Protein AF-R6K183-F1 (afdb_monomer)

Secondary structure (DSSP, 8-state):
-PPPEEEEEPTTT--EEEEEE--SHHHHHHHHH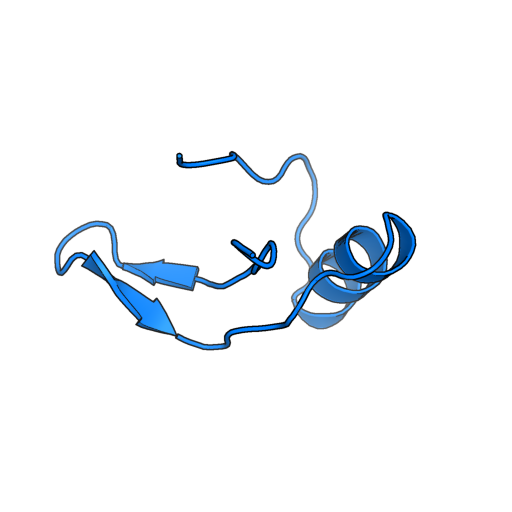HHT--SPPPP--

Foldseek 3Di:
DDWDWDFDADPVPRDTPPIDTDPDPVVVVVVCVVVVNDDDDDDDD

Mean predicted aligned error: 3.11 Å

Structure (mmCIF, N/CA/C/O backbone):
data_AF-R6K183-F1
#
_entry.id   AF-R6K183-F1
#
loop_
_atom_site.group_PDB
_atom_site.id
_atom_site.type_symbol
_atom_site.label_atom_id
_atom_site.label_alt_id
_atom_site.label_comp_id
_atom_site.label_asym_id
_atom_site.label_entity_id
_atom_site.label_seq_id
_atom_site.pdbx_PDB_ins_code
_atom_site.Cartn_x
_atom_site.Cartn_y
_atom_site.Cartn_z
_atom_site.occupancy
_atom_site.B_iso_or_equiv
_atom_site.auth_seq_id
_atom_site.auth_comp_id
_atom_site.auth_asym_id
_atom_site.auth_atom_id
_atom_site.pdbx_PDB_model_num
ATOM 1 N N . MET A 1 1 ? -3.695 -18.599 -9.096 1.00 54.06 1 MET A N 1
ATOM 2 C CA . MET A 1 1 ? -2.674 -17.596 -8.721 1.00 54.06 1 MET A CA 1
ATOM 3 C C . MET A 1 1 ? 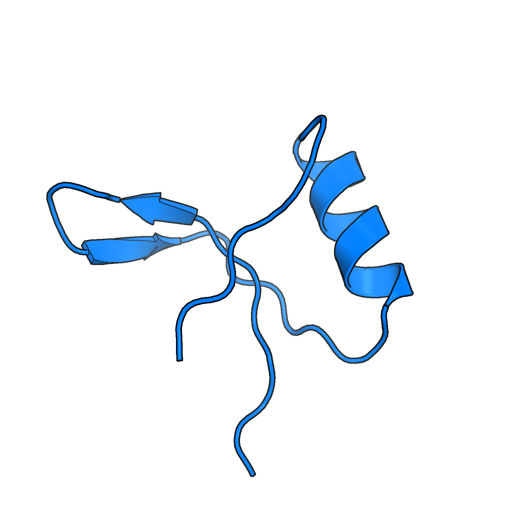-3.359 -16.564 -7.857 1.00 54.06 1 MET A C 1
ATOM 5 O O . MET A 1 1 ? -4.377 -16.050 -8.299 1.00 54.06 1 MET A O 1
ATOM 9 N N . ASN A 1 2 ? -2.855 -16.307 -6.651 1.00 77.81 2 ASN A N 1
ATOM 10 C CA . ASN A 1 2 ? -3.314 -15.169 -5.861 1.00 77.81 2 ASN A CA 1
ATOM 11 C C . ASN A 1 2 ? -2.490 -13.951 -6.300 1.00 77.81 2 ASN A C 1
ATOM 13 O O . ASN A 1 2 ? -1.261 -14.038 -6.328 1.00 77.81 2 ASN A O 1
ATOM 17 N N . VAL A 1 3 ? -3.147 -12.875 -6.728 1.00 84.12 3 VAL A N 1
ATOM 18 C CA . VAL A 1 3 ? -2.476 -11.636 -7.147 1.00 84.12 3 VAL A CA 1
ATOM 19 C C . VAL A 1 3 ? -2.512 -10.648 -5.981 1.00 84.12 3 VAL A C 1
ATOM 21 O O . VAL A 1 3 ? -3.591 -10.432 -5.431 1.00 84.12 3 VAL A O 1
ATOM 24 N N . PRO A 1 4 ? -1.375 -10.064 -5.566 1.00 90.62 4 PRO A N 1
ATOM 25 C CA . PRO A 1 4 ? -1.376 -9.073 -4.498 1.00 90.62 4 PRO A CA 1
ATOM 26 C C . PRO A 1 4 ? -2.186 -7.835 -4.898 1.00 90.62 4 PRO A C 1
ATOM 28 O O . PRO A 1 4 ? -2.130 -7.378 -6.044 1.00 90.62 4 PRO A O 1
ATOM 31 N N . MET A 1 5 ? -2.921 -7.284 -3.936 1.00 93.75 5 MET A N 1
ATOM 32 C CA . MET A 1 5 ? -3.728 -6.077 -4.094 1.00 93.75 5 MET A CA 1
ATOM 33 C C . MET A 1 5 ? -3.454 -5.124 -2.934 1.00 93.75 5 MET A C 1
ATOM 35 O O . MET A 1 5 ? -3.208 -5.571 -1.815 1.00 93.75 5 MET A O 1
ATOM 39 N N . ALA A 1 6 ? -3.514 -3.826 -3.209 1.00 94.75 6 ALA A N 1
ATOM 40 C CA . ALA A 1 6 ? -3.604 -2.780 -2.199 1.00 94.75 6 ALA A CA 1
ATOM 41 C C . ALA A 1 6 ? -4.980 -2.119 -2.306 1.00 94.75 6 ALA A C 1
ATOM 43 O O . ALA A 1 6 ? -5.537 -2.037 -3.398 1.00 94.75 6 ALA A O 1
ATOM 44 N N . GLY A 1 7 ? -5.534 -1.677 -1.187 1.00 94.81 7 GLY A N 1
ATOM 45 C CA . GLY A 1 7 ? -6.820 -0.993 -1.126 1.00 94.81 7 GLY A CA 1
ATOM 46 C C . GLY A 1 7 ? -7.113 -0.563 0.303 1.00 94.81 7 GLY A C 1
ATOM 47 O O . GLY A 1 7 ? -6.392 -0.944 1.230 1.00 94.81 7 GLY A O 1
ATOM 48 N N . PHE A 1 8 ? -8.169 0.218 0.489 1.00 95.06 8 PHE A N 1
ATOM 49 C CA . PHE A 1 8 ? -8.585 0.654 1.817 1.00 95.06 8 PHE A CA 1
ATOM 50 C C . PHE A 1 8 ? -9.652 -0.279 2.352 1.00 95.06 8 PHE A C 1
ATOM 52 O O . PHE A 1 8 ? -10.714 -0.427 1.752 1.00 95.06 8 PHE A O 1
ATOM 59 N N . LYS A 1 9 ? -9.357 -0.906 3.489 1.00 94.00 9 LYS A N 1
ATOM 60 C CA . LYS A 1 9 ? -10.313 -1.719 4.228 1.00 94.00 9 LYS A CA 1
ATOM 61 C C . LYS A 1 9 ? -10.973 -0.860 5.297 1.00 94.00 9 LYS A C 1
ATOM 63 O O . LYS A 1 9 ? -10.303 -0.352 6.193 1.00 94.00 9 LYS A O 1
ATOM 68 N N . ASP A 1 10 ? -12.289 -0.743 5.228 1.00 96.00 10 ASP A N 1
ATOM 69 C CA . ASP A 1 10 ? -13.086 -0.232 6.335 1.00 96.00 10 ASP A CA 1
ATOM 70 C C . ASP A 1 10 ? -12.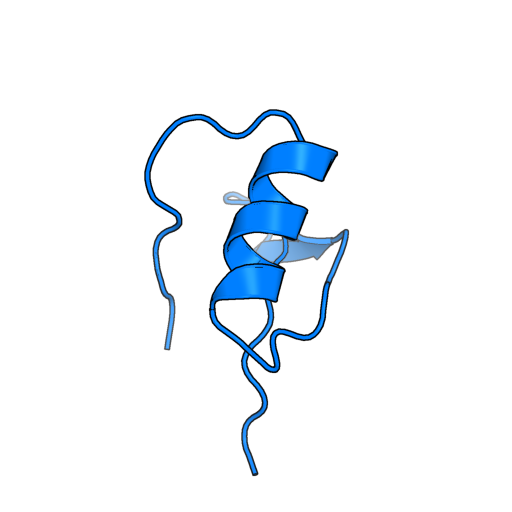983 -1.216 7.511 1.00 96.00 10 ASP A C 1
ATOM 72 O O . ASP A 1 10 ? -13.346 -2.390 7.402 1.00 96.00 10 ASP A O 1
ATOM 76 N N . ILE A 1 11 ? -12.476 -0.740 8.646 1.00 93.88 11 ILE A N 1
ATOM 77 C CA . ILE A 1 11 ? -12.219 -1.570 9.830 1.00 93.88 11 ILE A CA 1
ATOM 78 C C . ILE A 1 11 ? -13.497 -2.037 10.544 1.00 93.88 11 ILE A C 1
ATOM 80 O O . ILE A 1 11 ? -13.447 -2.986 11.323 1.00 93.88 11 ILE A O 1
ATOM 84 N N . HIS A 1 12 ? -14.633 -1.385 10.302 1.00 96.94 12 HIS A N 1
ATOM 85 C CA . HIS A 1 12 ? -15.920 -1.710 10.909 1.00 96.94 12 HIS A CA 1
ATOM 86 C C . HIS A 1 12 ? -16.745 -2.645 10.025 1.00 96.94 12 HIS A C 1
ATOM 88 O O . HIS A 1 12 ? -17.414 -3.540 10.540 1.00 96.94 12 HIS A O 1
ATOM 94 N N . THR A 1 13 ? -16.711 -2.442 8.705 1.00 97.50 13 THR A N 1
ATOM 95 C CA . THR A 1 13 ? -17.539 -3.204 7.753 1.00 97.50 13 THR A CA 1
ATOM 96 C C . THR A 1 13 ? -16.771 -4.291 7.004 1.00 97.50 13 THR A C 1
ATOM 98 O O . THR A 1 13 ? -17.382 -5.201 6.447 1.00 97.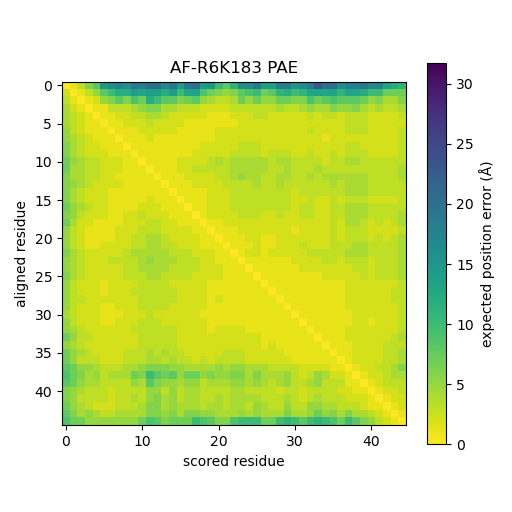50 13 THR A O 1
ATOM 101 N N . GLY A 1 14 ? -15.439 -4.208 6.966 1.00 94.62 14 GLY A N 1
ATOM 102 C CA . GLY A 1 14 ? -14.579 -5.082 6.168 1.00 94.62 14 GLY A CA 1
ATOM 103 C C . GLY A 1 14 ? -14.633 -4.808 4.663 1.00 94.62 14 GLY A C 1
ATOM 104 O O . GLY A 1 14 ? -13.987 -5.525 3.898 1.00 94.62 14 GLY A O 1
ATOM 105 N N . LYS A 1 15 ? -15.391 -3.796 4.220 1.00 95.94 15 LYS A N 1
ATOM 106 C CA . LYS A 1 15 ? -15.476 -3.413 2.809 1.00 95.94 15 LYS A CA 1
ATOM 107 C C . LYS A 1 15 ? -14.116 -2.912 2.330 1.00 95.94 15 LYS A C 1
ATOM 109 O O . LYS A 1 15 ? -13.479 -2.123 3.021 1.00 95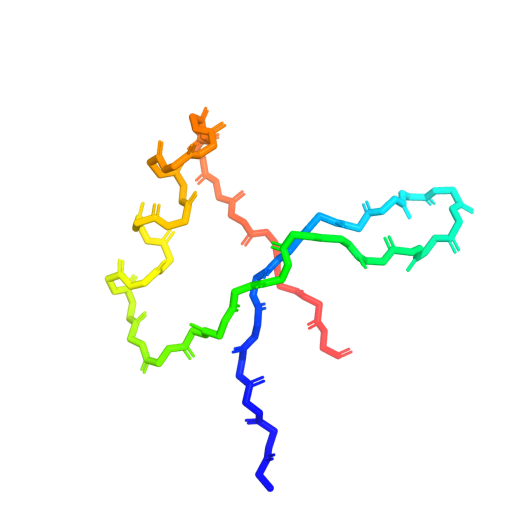.94 15 LYS A O 1
ATOM 114 N N . ILE A 1 16 ? -13.699 -3.359 1.146 1.00 93.56 16 ILE A N 1
ATOM 115 C CA . ILE A 1 16 ? -12.472 -2.893 0.497 1.00 93.56 16 ILE A CA 1
ATOM 116 C C . ILE A 1 16 ? -12.847 -2.000 -0.681 1.00 93.56 16 ILE A C 1
ATOM 118 O O . ILE A 1 16 ? -13.648 -2.397 -1.530 1.00 93.56 16 ILE A O 1
ATOM 122 N N . GLU A 1 17 ? -12.254 -0.815 -0.735 1.00 95.50 17 GLU A N 1
ATOM 123 C CA . GLU A 1 17 ? -12.427 0.151 -1.817 1.00 95.50 17 GLU A CA 1
ATOM 124 C C . GLU A 1 17 ? -11.073 0.603 -2.374 1.00 95.50 17 GLU A C 1
ATOM 126 O O . GLU A 1 17 ? -10.021 0.299 -1.804 1.00 95.50 17 GLU A O 1
ATOM 131 N N . ASP A 1 18 ? -11.114 1.276 -3.529 1.00 93.69 18 ASP A N 1
ATOM 132 C CA . ASP A 1 18 ? -9.935 1.829 -4.209 1.00 93.69 18 ASP A CA 1
ATOM 133 C C . ASP A 1 18 ? -8.812 0.801 -4.427 1.00 93.69 18 ASP A C 1
ATOM 135 O O . ASP A 1 18 ? -7.641 0.999 -4.100 1.00 93.69 18 ASP A O 1
ATOM 139 N N . ILE A 1 19 ? -9.200 -0.347 -4.986 1.00 93.62 19 ILE A N 1
ATOM 140 C CA . ILE A 1 19 ? -8.315 -1.494 -5.185 1.00 93.62 19 ILE A CA 1
ATOM 141 C C . ILE A 1 19 ? -7.343 -1.243 -6.343 1.00 93.62 19 ILE A C 1
ATOM 143 O O . ILE A 1 19 ? -7.744 -0.940 -7.468 1.00 93.62 19 ILE A O 1
ATOM 147 N N . MET A 1 20 ? -6.062 -1.502 -6.093 1.00 94.44 20 MET A N 1
ATOM 148 C CA . MET A 1 20 ? -4.996 -1.532 -7.086 1.00 94.44 20 MET A CA 1
ATOM 149 C C . MET A 1 20 ? -4.320 -2.906 -7.119 1.00 94.44 20 MET A C 1
ATOM 151 O O . MET A 1 20 ? -3.951 -3.467 -6.088 1.00 94.44 20 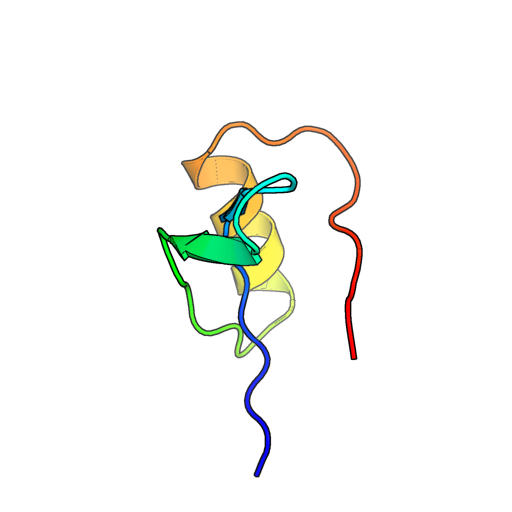MET A O 1
ATOM 155 N N . LEU A 1 21 ? -4.107 -3.438 -8.325 1.00 94.38 21 LEU A N 1
ATOM 156 C CA . LEU A 1 21 ? -3.278 -4.627 -8.530 1.00 94.38 21 LEU A CA 1
ATOM 157 C C . LEU A 1 21 ? -1.801 -4.278 -8.346 1.00 94.38 21 LEU A C 1
ATOM 159 O O . LEU A 1 21 ? -1.299 -3.356 -8.988 1.00 94.38 21 LEU A O 1
ATOM 163 N N . ILE A 1 22 ? -1.096 -5.070 -7.544 1.00 93.69 22 ILE A N 1
ATOM 164 C CA . ILE A 1 22 ? 0.322 -4.866 -7.249 1.00 93.69 22 ILE A CA 1
ATOM 165 C C . ILE A 1 22 ? 1.129 -5.946 -7.968 1.00 93.69 22 ILE A C 1
ATOM 167 O O . ILE A 1 22 ? 1.071 -7.127 -7.620 1.00 93.69 22 ILE A O 1
ATOM 171 N N . LYS A 1 23 ? 1.877 -5.544 -9.001 1.00 93.19 23 LYS A N 1
ATOM 172 C CA . LYS A 1 23 ? 2.712 -6.449 -9.808 1.00 93.19 23 LYS A CA 1
ATOM 173 C C . LYS A 1 23 ? 4.182 -6.358 -9.418 1.00 93.19 23 LYS A C 1
ATOM 175 O O . LYS A 1 23 ? 4.922 -7.325 -9.573 1.00 93.19 23 LYS A O 1
ATOM 180 N N . THR A 1 24 ? 4.600 -5.198 -8.926 1.00 93.88 24 THR A N 1
ATOM 181 C CA . THR A 1 24 ? 5.978 -4.868 -8.576 1.00 93.88 24 THR A CA 1
ATOM 182 C C . THR A 1 24 ? 6.033 -4.057 -7.278 1.00 93.88 24 THR A C 1
ATOM 184 O O . THR A 1 24 ? 5.047 -3.420 -6.908 1.00 93.88 24 THR A O 1
ATOM 187 N N . PRO A 1 25 ? 7.187 -4.010 -6.589 1.00 92.31 25 PRO A N 1
ATOM 188 C CA . PRO A 1 25 ? 7.363 -3.131 -5.432 1.00 92.31 25 PRO A CA 1
ATOM 189 C C . PRO A 1 25 ? 7.122 -1.644 -5.743 1.00 92.31 25 PRO A C 1
ATOM 191 O O . PRO A 1 25 ? 6.635 -0.918 -4.885 1.00 92.31 25 PRO A O 1
ATOM 194 N N . ALA A 1 26 ? 7.400 -1.198 -6.974 1.00 95.19 26 ALA A N 1
ATOM 195 C CA . ALA A 1 26 ? 7.156 0.181 -7.397 1.00 95.19 26 ALA A CA 1
ATOM 196 C C . ALA A 1 26 ? 5.659 0.539 -7.427 1.00 95.19 26 ALA A C 1
ATOM 198 O O . ALA A 1 26 ? 5.303 1.693 -7.203 1.00 95.19 26 ALA A O 1
ATOM 199 N N . ASP A 1 27 ? 4.778 -0.443 -7.646 1.00 95.06 27 ASP A N 1
ATOM 200 C CA . ASP A 1 27 ? 3.329 -0.218 -7.594 1.00 95.06 27 ASP A CA 1
ATOM 201 C C . ASP A 1 27 ? 2.863 0.133 -6.173 1.0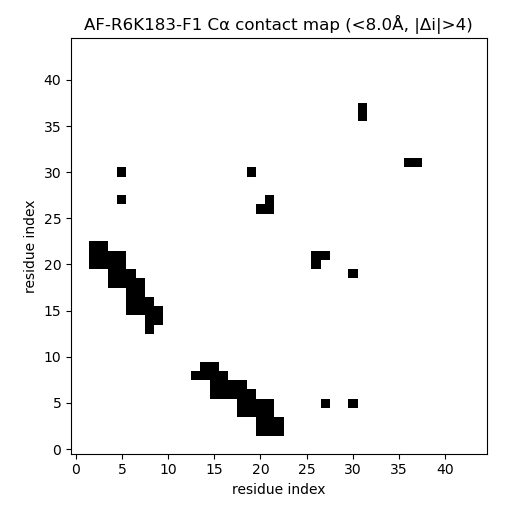0 95.06 27 ASP A C 1
ATOM 203 O O . ASP A 1 27 ? 1.914 0.894 -6.015 1.00 95.06 27 ASP A O 1
ATOM 207 N N . ILE A 1 28 ? 3.554 -0.371 -5.141 1.00 93.75 28 ILE A N 1
ATOM 208 C CA . ILE A 1 28 ? 3.268 -0.041 -3.736 1.00 93.75 28 ILE A CA 1
ATOM 209 C C . ILE A 1 28 ? 3.637 1.415 -3.452 1.00 93.75 28 ILE A C 1
ATOM 211 O O . ILE A 1 28 ? 2.847 2.146 -2.861 1.00 93.75 28 ILE A O 1
ATOM 215 N N . GLU A 1 29 ? 4.816 1.853 -3.894 1.00 95.31 29 GLU A N 1
ATOM 216 C CA . GLU A 1 29 ? 5.258 3.239 -3.706 1.00 95.31 29 GLU A CA 1
ATOM 217 C C . GLU A 1 29 ? 4.362 4.214 -4.477 1.00 95.31 29 GLU A C 1
ATOM 219 O O . GLU A 1 29 ? 3.948 5.233 -3.931 1.00 95.31 29 GLU A O 1
ATOM 224 N N . LYS A 1 30 ? 3.946 3.846 -5.696 1.00 95.62 30 LYS A N 1
ATOM 225 C CA . LYS A 1 30 ? 2.947 4.604 -6.456 1.00 95.62 30 LYS A CA 1
ATOM 226 C C . LYS A 1 30 ? 1.608 4.682 -5.722 1.00 95.62 30 LYS A C 1
ATOM 228 O O . LYS A 1 30 ? 0.997 5.744 -5.690 1.00 95.62 30 LYS A O 1
ATOM 233 N N . PHE A 1 31 ? 1.137 3.580 -5.140 1.00 95.12 31 PHE A N 1
ATOM 234 C CA . PHE A 1 31 ? -0.090 3.577 -4.342 1.00 95.12 31 PHE A CA 1
ATOM 235 C C . PHE A 1 31 ? 0.012 4.535 -3.150 1.00 95.12 31 PHE A C 1
ATOM 237 O O . PHE A 1 31 ? -0.895 5.334 -2.935 1.00 95.12 31 PHE A O 1
ATOM 244 N N . LYS A 1 32 ? 1.137 4.526 -2.426 1.00 95.44 32 LYS A N 1
ATOM 245 C CA . LYS A 1 32 ? 1.377 5.473 -1.329 1.00 95.44 32 LYS A CA 1
ATOM 246 C C . LYS A 1 32 ? 1.365 6.924 -1.801 1.00 95.44 32 LYS A C 1
ATOM 248 O O . LYS A 1 32 ? 0.698 7.744 -1.180 1.00 95.44 32 LYS A O 1
ATOM 253 N N . GLU A 1 33 ? 2.053 7.229 -2.901 1.00 96.44 33 GLU A N 1
ATOM 254 C CA . GLU A 1 33 ? 2.112 8.578 -3.4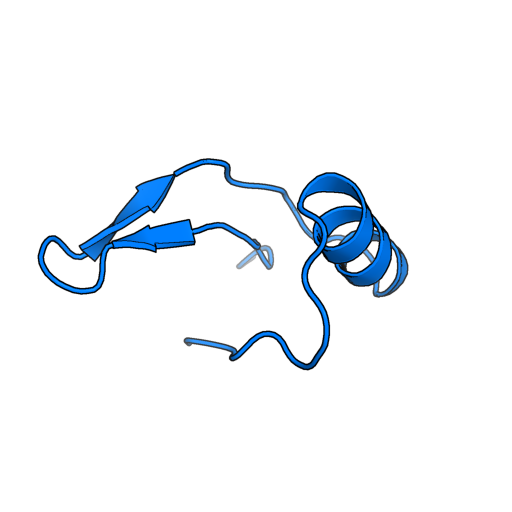76 1.00 96.44 33 GLU A CA 1
ATOM 255 C C . GLU A 1 33 ? 0.722 9.085 -3.884 1.00 96.44 33 GLU A C 1
ATOM 257 O O . GLU A 1 33 ? 0.351 10.202 -3.531 1.00 96.44 33 GLU A O 1
ATOM 262 N N . MET A 1 34 ? -0.077 8.248 -4.562 1.00 95.12 34 MET A N 1
ATOM 263 C CA . MET A 1 34 ? -1.427 8.612 -5.017 1.00 95.12 34 MET A CA 1
ATOM 264 C C . MET A 1 34 ? -2.348 9.056 -3.875 1.00 95.12 34 MET A C 1
ATOM 266 O O . MET A 1 34 ? -3.199 9.918 -4.087 1.00 95.12 34 MET A O 1
ATOM 270 N N . TYR A 1 35 ? -2.178 8.485 -2.682 1.00 95.12 35 TYR A N 1
ATOM 271 C CA . TYR A 1 35 ? -3.038 8.744 -1.526 1.00 95.12 35 TYR A CA 1
ATOM 272 C C . TYR A 1 35 ? -2.346 9.515 -0.392 1.00 95.12 35 TYR A C 1
ATOM 274 O O . TYR A 1 35 ? -2.948 9.707 0.661 1.00 95.12 35 TYR A O 1
ATOM 282 N N . GLY A 1 36 ? -1.101 9.964 -0.582 1.00 95.75 36 GLY A N 1
ATOM 283 C CA . GLY A 1 36 ? -0.340 10.681 0.446 1.00 95.75 36 GLY A CA 1
ATOM 284 C C . GLY A 1 36 ? -0.077 9.853 1.710 1.00 95.75 36 GLY A C 1
ATOM 285 O O . GLY A 1 36 ? -0.068 10.397 2.811 1.00 95.75 36 GLY A O 1
ATOM 286 N N . ILE A 1 37 ? 0.090 8.534 1.572 1.00 94.75 37 ILE A N 1
ATOM 287 C CA . ILE A 1 37 ? 0.331 7.632 2.703 1.00 94.75 37 ILE A CA 1
ATOM 288 C C . ILE A 1 37 ? 1.803 7.712 3.100 1.00 94.75 37 ILE A C 1
ATOM 290 O O . ILE A 1 37 ? 2.685 7.233 2.385 1.00 94.75 37 ILE A O 1
ATOM 294 N N . GLU A 1 38 ? 2.061 8.249 4.285 1.00 93.25 38 GLU A N 1
ATOM 295 C CA . GLU A 1 38 ? 3.374 8.191 4.917 1.00 93.25 38 GLU A CA 1
ATOM 296 C C . GLU A 1 38 ? 3.477 6.932 5.794 1.00 93.25 38 GLU A C 1
ATOM 298 O O . GLU A 1 38 ? 2.630 6.678 6.650 1.00 93.25 38 GLU A O 1
ATOM 303 N N . GLY A 1 39 ? 4.522 6.124 5.588 1.00 88.00 39 GLY A N 1
ATOM 304 C CA . GLY A 1 39 ? 4.805 4.937 6.402 1.00 88.00 39 GLY A CA 1
ATOM 305 C C . GLY A 1 39 ? 4.549 3.591 5.714 1.00 88.00 39 GLY A C 1
ATOM 306 O O . GLY A 1 39 ? 4.646 3.449 4.491 1.00 88.00 39 GLY A O 1
ATOM 307 N N . ASN A 1 40 ? 4.317 2.561 6.532 1.00 88.19 40 ASN A N 1
ATOM 308 C CA . ASN A 1 40 ? 4.182 1.177 6.078 1.00 88.19 40 ASN A CA 1
ATOM 309 C C . ASN A 1 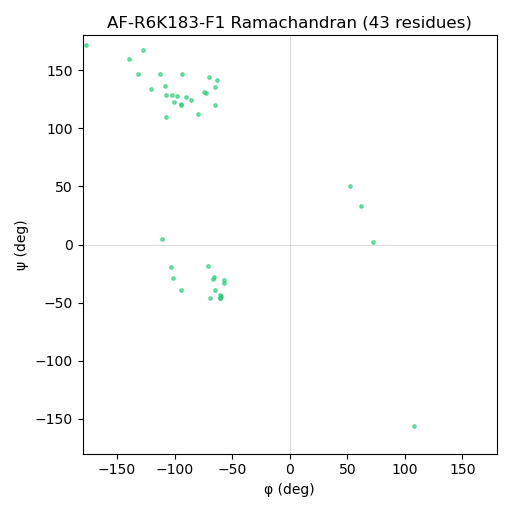40 ? 2.717 0.804 5.834 1.00 88.19 40 ASN A C 1
ATOM 311 O O . ASN A 1 40 ? 1.828 1.257 6.545 1.00 88.19 40 ASN A O 1
ATOM 315 N N . ILE A 1 41 ? 2.494 -0.058 4.839 1.00 89.44 41 ILE A N 1
ATOM 316 C CA . ILE A 1 41 ? 1.197 -0.685 4.570 1.00 89.44 41 ILE A CA 1
ATOM 317 C C . ILE A 1 41 ? 1.242 -2.097 5.152 1.00 89.44 41 ILE A C 1
ATOM 319 O O . ILE A 1 41 ? 2.115 -2.890 4.780 1.00 89.44 41 ILE A O 1
ATOM 323 N N . ASP A 1 42 ? 0.309 -2.402 6.049 1.00 91.31 42 ASP A N 1
ATOM 324 C CA . ASP A 1 42 ? 0.182 -3.732 6.638 1.00 91.31 42 ASP A CA 1
ATOM 325 C C . ASP A 1 42 ? -0.333 -4.750 5.611 1.00 91.31 42 ASP A C 1
ATOM 327 O O . ASP A 1 42 ? -1.145 -4.438 4.738 1.00 91.31 42 ASP A O 1
ATOM 331 N N . LYS A 1 43 ? 0.160 -5.989 5.708 1.00 88.88 43 LYS A N 1
ATOM 332 C CA . LYS A 1 43 ? -0.256 -7.101 4.844 1.00 88.88 43 LYS A CA 1
ATOM 333 C C . LYS A 1 43 ? -1.223 -8.008 5.591 1.00 88.88 43 LYS A C 1
ATOM 335 O O . LYS A 1 43 ? -0.893 -8.505 6.664 1.00 88.88 43 LYS A O 1
ATOM 340 N N . GLU A 1 44 ? -2.362 -8.280 4.973 1.00 83.75 44 GLU A N 1
ATOM 341 C CA . GLU A 1 44 ? -3.338 -9.275 5.419 1.00 83.75 44 GLU A CA 1
ATOM 342 C C . GLU A 1 44 ? -3.300 -10.472 4.446 1.00 83.75 44 GLU A C 1
ATOM 344 O O . GLU A 1 44 ? -3.174 -10.264 3.235 1.00 83.75 44 GLU A O 1
ATOM 349 N N . TYR A 1 45 ? -3.325 -11.707 4.971 1.00 80.88 45 TYR A N 1
ATOM 350 C CA . TYR A 1 45 ? -3.212 -12.964 4.207 1.00 80.88 45 TYR A CA 1
ATOM 351 C C . TYR A 1 45 ? -4.509 -13.767 4.233 1.00 80.88 45 TYR A C 1
ATOM 353 O O . TYR A 1 45 ? -5.111 -13.856 5.327 1.00 80.88 45 TYR A O 1
#

pLDDT: mean 91.97, std 7.06, range [54.06, 97.5]

Solvent-accessible surface area (backbone atoms only — not comparable to full-atom values): 3116 Å² total; per-residue (Å²): 133,90,77,54,69,48,57,50,65,41,90,88,78,65,49,72,45,82,75,41,81,44,89,49,77,66,46,53,55,50,53,28,62,78,69,70,54,83,81,86,82,86,86,85,134

Nearest PDB structures (foldseek):
  8ua2-assembly1_A-2  TM=3.600E-01  e=1.927E+00  Human alphaherpesvirus 1
  8e28-assembly1_A  TM=4.096E-01  e=6.072E+00  Homo sapiens
  8e27-assembly1_A  TM=4.139E-01  e=6.949E+00  Homo sapiens
  8e29-assembly1_A  TM=4.075E-01  e=6.496E+00  Homo sapiens

Sequence (45 aa):
MNVPMAGFKDIHTGKIEDIMLIKTPADIEKFKEMYGIEGNIDKEY

Radius of gyration: 10.79 Å; Cα contacts (8 Å, |Δi|>4): 37; chains: 1; bounding box: 25×28×21 Å